Protein AF-A0A2R7NZD0-F1 (afdb_monomer)

Mean predicted aligned error: 5.27 Å

pLDDT: mean 85.94, std 12.2, range [44.12, 96.5]

Sequence (56 aa):
MLYRKNITRPESLLRVAGGVALIAAGLWWMSASPLGLALAASGVGSILSGAFGYCP

Foldseek 3Di:
DPQDAPDDLVQLVCLLVVLVVQLCCLCPVVNPDPSSVVSNVVSVVSNVCSVSNDDD

Solvent-accessible surface area (backbone atoms only — not comparable to full-atom values): 2902 Å² total; per-residue (Å²): 132,82,85,75,57,78,52,55,72,68,58,23,50,48,28,33,54,50,10,54,50,32,30,51,48,11,50,68,76,48,33,93,34,76,68,13,47,54,37,23,52,52,9,52,51,32,26,50,33,19,72,65,15,59,76,133

Secondary structure (DSSP, 8-state):
-----SS-HHHHHHHHHHHHHHHHHHHHHSTTSHHHHHHHHHHHHHHHIIIII---

Radius of gyration: 12.67 Å; Cα contacts (8 Å, |Δi|>4): 78; chains: 1; bounding box: 25×19×37 Å

Structure (mmCIF, N/CA/C/O backbone):
data_AF-A0A2R7NZD0-F1
#
_entry.id   AF-A0A2R7NZD0-F1
#
loop_
_atom_site.group_PDB
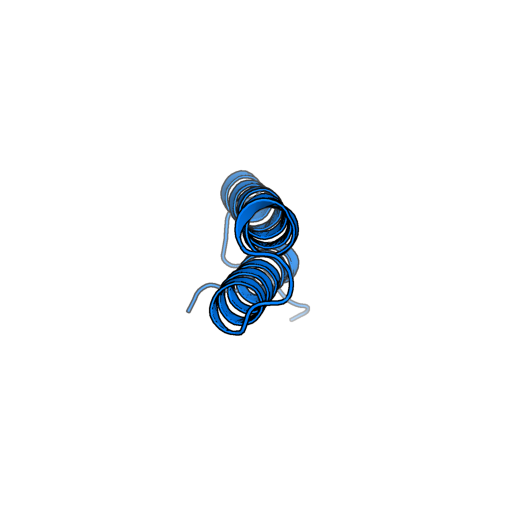_atom_site.id
_atom_site.type_symbol
_atom_site.label_atom_id
_atom_site.label_alt_id
_atom_site.label_comp_id
_atom_site.label_asym_id
_atom_site.label_entity_id
_atom_site.label_seq_id
_atom_site.pdbx_PDB_ins_code
_atom_site.Cartn_x
_atom_site.Cartn_y
_atom_site.Cartn_z
_atom_site.occupancy
_atom_site.B_iso_or_equiv
_atom_site.auth_seq_id
_atom_site.auth_comp_id
_atom_site.auth_asym_id
_atom_site.auth_atom_id
_atom_site.pdbx_PDB_model_num
ATOM 1 N N . MET A 1 1 ? -11.552 -13.469 22.097 1.00 44.12 1 MET A N 1
ATOM 2 C CA . MET A 1 1 ? -11.709 -12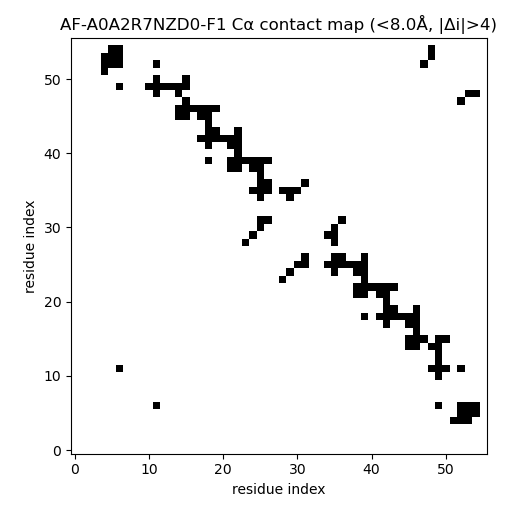.041 21.743 1.00 44.12 1 MET A CA 1
ATOM 3 C C . MET A 1 1 ? -11.460 -11.903 20.251 1.00 44.12 1 MET A C 1
ATOM 5 O O . MET A 1 1 ? -10.319 -12.006 19.825 1.00 44.12 1 MET A O 1
ATOM 9 N N . LEU A 1 2 ? -12.536 -11.791 19.464 1.00 51.47 2 LEU A N 1
ATOM 10 C CA . LEU A 1 2 ? -12.468 -11.542 18.023 1.00 51.47 2 LEU A CA 1
ATOM 11 C C . LEU A 1 2 ? -11.700 -10.232 17.790 1.00 51.47 2 LEU A C 1
ATOM 13 O O . LEU A 1 2 ? -12.066 -9.199 18.341 1.00 51.47 2 LEU A O 1
ATOM 17 N N . TYR A 1 3 ? -10.617 -10.330 17.032 1.00 61.94 3 TYR A N 1
ATOM 18 C CA . TYR A 1 3 ? -9.793 -9.271 16.460 1.00 61.94 3 TYR A CA 1
ATOM 19 C C . TYR A 1 3 ? -10.280 -7.816 16.670 1.00 61.94 3 TYR A C 1
ATOM 21 O O . TYR A 1 3 ? -11.157 -7.323 15.957 1.00 61.94 3 TYR A O 1
ATOM 29 N N . ARG A 1 4 ? -9.688 -7.108 17.645 1.00 64.31 4 ARG A N 1
ATOM 30 C CA . ARG A 1 4 ? -9.892 -5.664 17.844 1.00 64.31 4 ARG A CA 1
ATOM 31 C C . ARG A 1 4 ? -8.768 -4.921 17.119 1.00 64.31 4 ARG A C 1
ATOM 33 O O . ARG A 1 4 ? -7.606 -5.088 17.473 1.00 64.31 4 ARG A O 1
ATOM 40 N N . LYS A 1 5 ? -9.114 -4.121 16.107 1.00 65.38 5 LYS A N 1
ATOM 4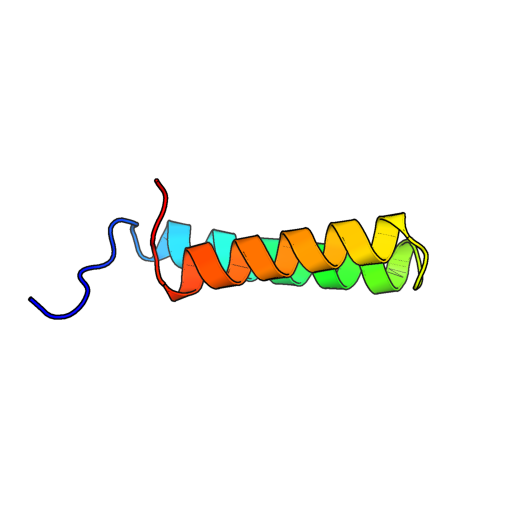1 C CA . LYS A 1 5 ? -8.151 -3.280 15.378 1.00 65.38 5 LYS A CA 1
ATOM 42 C C . LYS A 1 5 ? -7.440 -2.334 16.353 1.00 65.38 5 LYS A C 1
ATOM 44 O O . LYS A 1 5 ? -8.112 -1.700 17.164 1.00 65.38 5 LYS A O 1
ATOM 49 N N . ASN A 1 6 ? -6.113 -2.245 16.260 1.00 76.31 6 ASN A N 1
ATOM 50 C CA . ASN A 1 6 ? -5.288 -1.366 17.102 1.00 76.31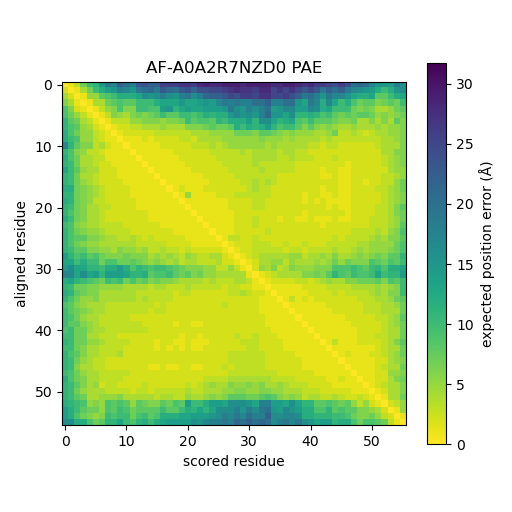 6 ASN A CA 1
ATOM 51 C C . ASN A 1 6 ? -5.156 0.056 16.529 1.00 76.31 6 ASN A C 1
ATOM 53 O O . ASN A 1 6 ? -4.674 0.955 17.204 1.00 76.31 6 ASN A O 1
ATOM 57 N N . ILE A 1 7 ? -5.573 0.264 15.280 1.00 79.31 7 ILE A N 1
ATOM 58 C CA . ILE A 1 7 ? -5.444 1.546 14.580 1.00 79.31 7 ILE A CA 1
ATOM 59 C C . ILE A 1 7 ? -6.804 2.194 14.336 1.00 79.31 7 ILE A C 1
ATOM 61 O O . ILE A 1 7 ? -7.822 1.508 14.172 1.00 79.31 7 ILE A O 1
ATOM 65 N N . THR A 1 8 ? -6.825 3.526 14.275 1.00 84.88 8 THR A N 1
ATOM 66 C CA . THR A 1 8 ? -8.053 4.274 13.999 1.00 84.88 8 THR A CA 1
ATOM 67 C C . THR A 1 8 ? -8.501 4.098 12.541 1.00 84.88 8 THR A C 1
ATOM 69 O O . THR A 1 8 ? -7.719 3.767 11.644 1.00 84.88 8 THR A O 1
ATOM 72 N N . ARG A 1 9 ? -9.798 4.313 12.271 1.00 85.38 9 ARG A N 1
ATOM 73 C CA . ARG A 1 9 ? -10.359 4.229 10.907 1.00 85.38 9 ARG A CA 1
ATOM 74 C C . ARG A 1 9 ? -9.632 5.107 9.868 1.00 85.38 9 ARG A C 1
ATOM 76 O O . ARG A 1 9 ? -9.416 4.591 8.772 1.00 85.38 9 ARG A O 1
ATOM 83 N N . PRO A 1 10 ? -9.239 6.369 10.147 1.00 87.88 10 PRO A N 1
ATOM 84 C CA . PRO A 1 10 ? -8.504 7.172 9.168 1.00 87.88 10 PRO A CA 1
ATOM 85 C C . PRO A 1 10 ? -7.103 6.621 8.877 1.00 87.88 10 PRO A C 1
ATOM 87 O O . PRO A 1 10 ? -6.706 6.585 7.717 1.00 87.88 10 PRO A O 1
ATOM 90 N N . GLU A 1 11 ? -6.381 6.116 9.881 1.00 88.69 11 GLU A N 1
ATOM 91 C CA . GLU A 1 11 ? -5.069 5.486 9.663 1.00 88.69 11 GLU A CA 1
ATOM 92 C C . GLU A 1 11 ? -5.181 4.221 8.807 1.00 88.69 11 GLU A C 1
ATOM 94 O O . GLU A 1 11 ? -4.383 4.005 7.897 1.00 88.69 11 GLU A O 1
ATOM 99 N N . SER A 1 12 ? -6.202 3.401 9.066 1.00 90.06 12 SER A N 1
ATOM 100 C CA . SER A 1 12 ? -6.509 2.215 8.262 1.00 90.06 12 SER A CA 1
ATOM 101 C C . SER A 1 12 ? -6.756 2.586 6.795 1.00 90.06 12 SER A C 1
ATOM 103 O O . SER A 1 12 ? -6.155 1.985 5.904 1.00 90.06 12 SER A O 1
ATOM 105 N N . LEU A 1 13 ? -7.568 3.619 6.539 1.00 90.81 13 LEU A N 1
ATOM 106 C CA . LEU A 1 13 ? -7.839 4.114 5.186 1.00 90.81 13 LEU A CA 1
ATOM 107 C C . LEU A 1 13 ? -6.589 4.675 4.507 1.00 90.81 13 LEU A C 1
ATOM 109 O O . LEU A 1 13 ? -6.348 4.365 3.342 1.00 90.81 13 LEU A O 1
ATOM 113 N N . LEU A 1 14 ? -5.773 5.449 5.226 1.00 93.81 14 LEU A N 1
ATOM 114 C CA . LEU A 1 14 ? -4.543 6.023 4.684 1.00 93.81 14 LEU A CA 1
ATOM 115 C C . LEU A 1 14 ? -3.545 4.932 4.276 1.00 93.81 14 LEU A C 1
ATOM 117 O O . LEU A 1 14 ? -2.937 5.028 3.214 1.00 93.81 14 LEU A O 1
ATOM 121 N N . ARG A 1 15 ? -3.416 3.863 5.073 1.00 92.06 15 ARG A N 1
ATOM 122 C CA . ARG A 1 15 ? -2.548 2.716 4.752 1.00 92.06 15 ARG A CA 1
ATOM 123 C C . ARG A 1 15 ? -3.013 1.956 3.516 1.00 92.06 15 ARG A C 1
ATOM 125 O O . ARG A 1 15 ? -2.181 1.559 2.699 1.00 92.06 15 ARG A O 1
ATOM 132 N N . VAL A 1 16 ? -4.325 1.776 3.363 1.00 93.31 16 VAL A N 1
ATOM 133 C CA . VAL A 1 16 ? -4.909 1.146 2.172 1.00 93.31 16 VAL A CA 1
ATOM 134 C C . VAL A 1 16 ? -4.694 2.025 0.941 1.00 93.31 16 VAL A C 1
ATOM 136 O O . VAL A 1 16 ? -4.157 1.547 -0.055 1.00 93.31 16 VAL A O 1
ATOM 139 N N . ALA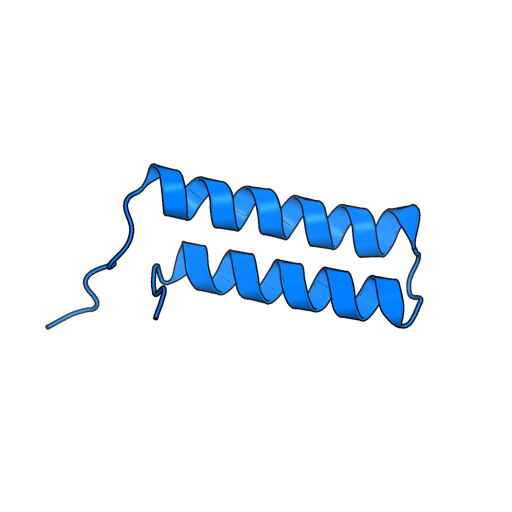 A 1 17 ? -5.037 3.313 1.014 1.00 95.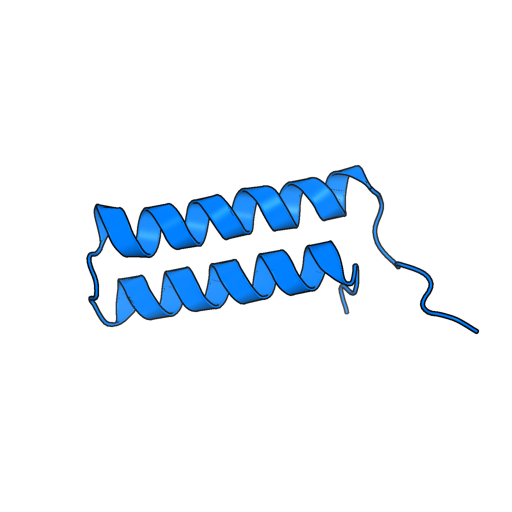81 17 ALA A N 1
ATOM 140 C CA . ALA A 1 17 ? -4.877 4.247 -0.100 1.00 95.81 17 ALA A CA 1
ATOM 141 C C . ALA A 1 17 ? -3.404 4.407 -0.514 1.00 95.81 17 ALA A C 1
ATOM 143 O O . ALA A 1 17 ? -3.079 4.320 -1.697 1.00 95.81 17 ALA A O 1
ATOM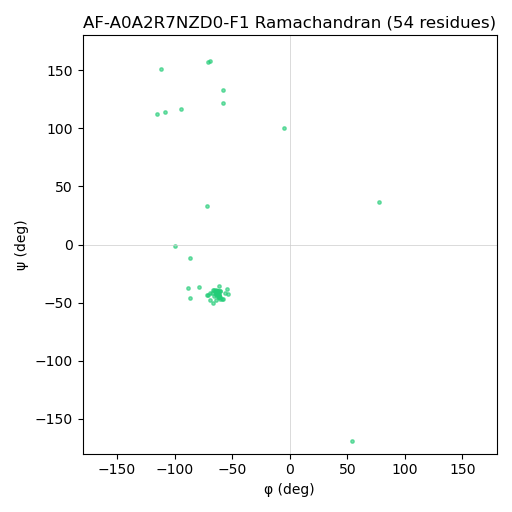 144 N N . GLY A 1 18 ? -2.503 4.565 0.460 1.00 95.06 18 GLY A N 1
ATOM 145 C CA . GLY A 1 18 ? -1.063 4.633 0.220 1.00 95.06 18 GLY A CA 1
ATOM 146 C C . GLY A 1 18 ? -0.515 3.347 -0.396 1.00 95.06 18 GLY A C 1
ATOM 147 O O . GLY A 1 18 ? 0.277 3.403 -1.331 1.00 95.06 18 GLY A O 1
ATOM 148 N N . GLY A 1 19 ? -0.987 2.181 0.051 1.00 95.50 19 GLY A N 1
ATOM 149 C CA . GLY A 1 19 ? -0.581 0.906 -0.532 1.00 95.50 19 GLY A CA 1
ATOM 150 C C . GLY A 1 19 ? -1.040 0.724 -1.982 1.00 95.50 19 GLY A C 1
ATOM 151 O O . GLY A 1 19 ? -0.257 0.270 -2.814 1.00 95.50 19 GLY A O 1
ATOM 152 N N . VAL A 1 20 ? -2.260 1.156 -2.321 1.00 96.50 20 VAL A N 1
ATOM 153 C CA . VAL A 1 20 ? -2.744 1.187 -3.715 1.00 96.50 20 VAL A CA 1
ATOM 154 C C . VAL A 1 20 ? -1.882 2.118 -4.570 1.00 96.50 20 VAL A C 1
ATOM 156 O O . VAL A 1 20 ? -1.485 1.740 -5.672 1.00 96.50 20 VAL A O 1
ATOM 159 N N . ALA A 1 21 ? -1.536 3.301 -4.054 1.00 96.25 21 ALA A N 1
ATOM 160 C CA . ALA A 1 21 ? -0.666 4.243 -4.753 1.00 96.25 21 ALA A CA 1
A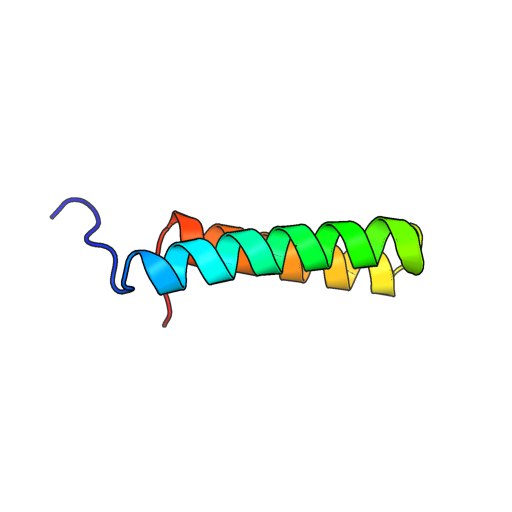TOM 161 C C . ALA A 1 21 ? 0.737 3.664 -5.006 1.00 96.25 21 ALA A C 1
ATOM 163 O O . ALA A 1 21 ? 1.270 3.826 -6.101 1.00 96.25 21 ALA A O 1
ATOM 164 N N . LEU A 1 22 ? 1.312 2.937 -4.041 1.00 95.12 22 LEU A N 1
ATOM 165 C CA . LEU A 1 22 ? 2.611 2.269 -4.192 1.00 95.12 22 LEU A CA 1
ATOM 166 C C . LEU A 1 22 ? 2.585 1.175 -5.263 1.00 95.12 22 LEU A C 1
ATOM 168 O O . LEU A 1 22 ? 3.512 1.084 -6.065 1.00 95.12 22 LEU A O 1
ATOM 172 N N . ILE A 1 23 ? 1.518 0.373 -5.312 1.00 95.31 23 ILE A N 1
ATOM 173 C CA . ILE A 1 23 ? 1.340 -0.650 -6.352 1.00 95.31 23 ILE A CA 1
ATOM 174 C C . ILE A 1 23 ? 1.219 0.010 -7.726 1.00 95.31 23 ILE A C 1
ATOM 176 O O . ILE A 1 23 ? 1.913 -0.388 -8.660 1.00 95.31 23 ILE A O 1
ATOM 180 N N . ALA A 1 24 ? 0.383 1.044 -7.845 1.00 94.88 24 ALA A N 1
ATOM 181 C CA . ALA A 1 24 ? 0.207 1.772 -9.095 1.00 94.88 24 ALA A CA 1
ATOM 182 C C . ALA A 1 24 ? 1.520 2.417 -9.564 1.00 94.88 24 ALA A C 1
ATOM 184 O O . ALA A 1 24 ? 1.894 2.266 -10.723 1.00 94.88 24 ALA A O 1
ATOM 185 N N . ALA A 1 25 ? 2.261 3.072 -8.667 1.00 92.44 25 ALA A N 1
ATOM 186 C CA . ALA A 1 25 ? 3.551 3.675 -8.987 1.00 92.44 25 ALA A CA 1
ATOM 187 C C . ALA A 1 25 ? 4.598 2.623 -9.389 1.00 92.44 25 ALA A C 1
ATOM 189 O O . ALA A 1 25 ? 5.296 2.802 -10.386 1.00 92.44 25 ALA A O 1
ATOM 190 N N . GLY A 1 26 ? 4.677 1.504 -8.662 1.00 91.62 26 GLY A N 1
ATOM 191 C CA . GLY A 1 26 ? 5.611 0.419 -8.964 1.00 91.62 26 GLY A CA 1
ATOM 192 C C . GLY A 1 26 ? 5.362 -0.194 -10.337 1.00 91.62 26 GLY A C 1
ATOM 193 O O . GLY A 1 26 ? 6.297 -0.352 -11.115 1.00 91.62 26 GLY A O 1
ATOM 194 N N . LEU A 1 27 ? 4.101 -0.471 -10.671 1.00 91.19 27 LEU A N 1
ATOM 195 C CA . LEU A 1 27 ? 3.743 -1.107 -11.939 1.00 91.19 27 LEU A CA 1
ATOM 196 C C . LEU A 1 27 ? 3.747 -0.133 -13.124 1.00 91.19 27 LEU A C 1
ATOM 198 O O . LEU A 1 27 ? 4.138 -0.522 -14.221 1.00 91.19 27 LEU A O 1
ATOM 202 N N . TRP A 1 28 ? 3.324 1.118 -12.926 1.00 91.94 28 TRP A N 1
ATOM 203 C CA . TRP A 1 28 ? 3.176 2.085 -14.017 1.00 91.94 28 TRP A CA 1
ATOM 204 C C . TRP A 1 28 ? 4.472 2.835 -14.325 1.00 91.94 28 TRP A C 1
ATOM 206 O O . TRP A 1 28 ? 4.840 2.975 -15.488 1.00 91.94 28 TRP A O 1
ATOM 216 N N . TRP A 1 29 ? 5.177 3.319 -13.298 1.00 86.38 29 TRP A N 1
ATOM 217 C CA . TRP A 1 29 ? 6.382 4.137 -13.484 1.00 86.38 29 TRP A CA 1
ATOM 218 C C . TRP A 1 29 ? 7.652 3.305 -13.597 1.00 86.38 29 TRP A C 1
ATOM 220 O O . TRP A 1 29 ? 8.545 3.658 -14.363 1.00 86.38 29 TRP A O 1
ATOM 230 N N . MET A 1 30 ? 7.749 2.212 -12.838 1.00 84.19 30 MET A N 1
ATOM 231 C CA . MET A 1 30 ? 8.940 1.358 -12.842 1.00 84.19 30 MET A CA 1
ATOM 232 C C . MET A 1 30 ? 8.770 0.107 -13.709 1.00 84.19 30 MET A C 1
ATOM 234 O O . MET A 1 30 ? 9.728 -0.659 -13.837 1.00 84.19 30 MET A O 1
ATOM 238 N N . SER A 1 31 ? 7.598 -0.097 -14.328 1.00 81.75 31 SER A N 1
ATOM 239 C CA . SER A 1 31 ? 7.249 -1.331 -15.045 1.00 81.75 31 SER A CA 1
ATOM 240 C C . SER A 1 31 ? 7.438 -2.574 -14.153 1.00 81.75 31 SER A C 1
ATOM 242 O O . SER A 1 31 ? 7.680 -2.472 -12.950 1.00 81.75 31 SER A O 1
ATOM 244 N N . ALA A 1 32 ? 7.377 -3.781 -14.713 1.00 80.88 32 ALA A N 1
ATOM 245 C CA . ALA A 1 32 ? 7.652 -5.027 -13.986 1.00 80.88 32 ALA A CA 1
ATOM 246 C C . ALA A 1 32 ? 9.151 -5.224 -13.647 1.00 80.88 32 ALA A C 1
ATOM 248 O O . ALA A 1 32 ? 9.661 -6.344 -13.640 1.00 80.88 32 ALA A O 1
ATOM 249 N N . SER A 1 33 ? 9.882 -4.137 -13.392 1.00 92.06 33 SER A N 1
ATOM 250 C CA . SER A 1 33 ? 11.266 -4.188 -12.934 1.00 92.06 33 SER A CA 1
ATOM 251 C C . SER A 1 33 ? 11.350 -4.728 -11.498 1.00 92.06 33 SER A C 1
ATOM 253 O O . SER A 1 33 ? 10.385 -4.622 -10.736 1.00 92.06 33 SER A O 1
ATOM 255 N N . PRO A 1 34 ? 12.510 -5.261 -11.073 1.00 92.75 34 PRO A N 1
ATOM 256 C CA . PRO A 1 34 ? 12.683 -5.788 -9.718 1.00 92.75 34 PRO A CA 1
ATOM 257 C C . PRO A 1 34 ? 12.331 -4.772 -8.622 1.00 92.75 34 PRO A C 1
ATOM 259 O O . PRO A 1 34 ? 11.705 -5.121 -7.623 1.00 92.75 34 PRO A O 1
ATOM 262 N N . LEU A 1 35 ? 12.680 -3.498 -8.835 1.00 92.75 35 LEU A N 1
ATOM 263 C CA . LEU A 1 35 ? 12.326 -2.404 -7.931 1.00 92.75 35 LEU A CA 1
ATOM 264 C C . LEU A 1 35 ? 10.822 -2.099 -7.946 1.00 92.75 35 LEU A C 1
ATOM 266 O O . LEU A 1 35 ? 10.241 -1.911 -6.880 1.00 92.75 35 LEU A O 1
ATOM 270 N N . GLY A 1 36 ? 10.183 -2.094 -9.120 1.00 92.56 36 GLY A N 1
ATOM 271 C CA . GLY A 1 36 ? 8.734 -1.907 -9.239 1.00 92.56 36 GLY A CA 1
ATOM 272 C C . GLY A 1 36 ? 7.944 -3.001 -8.519 1.00 92.56 36 GLY A C 1
ATOM 273 O O . GLY A 1 36 ? 6.981 -2.709 -7.809 1.00 92.56 36 GLY A O 1
ATOM 274 N N . LEU A 1 37 ? 8.404 -4.252 -8.613 1.00 93.25 37 LEU A N 1
ATOM 275 C CA . LEU A 1 37 ? 7.826 -5.389 -7.893 1.00 93.25 37 LEU A CA 1
ATOM 276 C C . LEU A 1 37 ? 8.038 -5.289 -6.378 1.00 93.25 37 LEU A C 1
ATOM 278 O O . LEU A 1 37 ? 7.102 -5.539 -5.621 1.00 93.25 37 LEU A O 1
ATOM 282 N N . ALA A 1 38 ? 9.227 -4.883 -5.923 1.00 94.69 38 ALA A N 1
ATOM 283 C CA . ALA A 1 38 ? 9.492 -4.654 -4.501 1.00 94.69 38 ALA A CA 1
ATOM 284 C C . ALA A 1 38 ? 8.621 -3.522 -3.929 1.00 94.69 38 ALA A C 1
ATOM 286 O O . ALA A 1 38 ? 8.086 -3.632 -2.821 1.00 94.69 38 ALA A O 1
ATOM 287 N N . LEU A 1 39 ? 8.424 -2.450 -4.702 1.00 94.69 39 LEU A N 1
ATOM 288 C CA . LEU A 1 39 ? 7.549 -1.342 -4.329 1.00 94.69 39 LEU A CA 1
ATOM 289 C C . LEU A 1 39 ? 6.081 -1.785 -4.264 1.00 94.69 39 LEU A C 1
ATOM 291 O O . LEU A 1 39 ? 5.394 -1.499 -3.283 1.00 94.69 39 LEU A O 1
ATOM 295 N N . ALA A 1 40 ? 5.618 -2.553 -5.254 1.00 93.75 40 ALA A N 1
ATOM 296 C CA . ALA A 1 40 ? 4.274 -3.119 -5.256 1.00 93.75 40 ALA A CA 1
ATOM 297 C C . ALA A 1 40 ? 4.055 -4.085 -4.079 1.00 93.75 40 ALA A C 1
ATOM 299 O O . ALA A 1 40 ? 3.036 -3.994 -3.396 1.00 93.75 40 ALA A O 1
ATOM 300 N N . ALA A 1 41 ? 5.030 -4.946 -3.770 1.00 94.44 41 ALA A N 1
ATOM 301 C CA . ALA A 1 41 ? 4.990 -5.829 -2.604 1.00 94.44 41 ALA A CA 1
ATOM 302 C C . ALA A 1 41 ? 4.900 -5.041 -1.285 1.00 94.44 41 ALA A C 1
ATOM 304 O O . ALA A 1 41 ? 4.125 -5.395 -0.394 1.00 94.44 41 ALA A O 1
ATOM 305 N N . SER A 1 42 ? 5.626 -3.926 -1.183 1.00 94.06 42 SER A N 1
ATOM 306 C CA . SER A 1 42 ? 5.546 -3.018 -0.032 1.00 94.06 42 SER A CA 1
ATOM 307 C C . SER A 1 42 ? 4.158 -2.373 0.083 1.00 94.06 42 SER A C 1
ATOM 309 O O . SER A 1 42 ? 3.598 -2.278 1.177 1.00 94.06 42 SER A O 1
ATOM 311 N N . GLY A 1 43 ? 3.553 -2.000 -1.050 1.00 94.81 43 GLY A N 1
ATOM 312 C CA . GLY A 1 43 ? 2.176 -1.511 -1.113 1.00 94.81 43 GLY A CA 1
ATOM 313 C C . GLY A 1 43 ? 1.149 -2.541 -0.641 1.00 94.81 43 GLY A C 1
ATOM 314 O O . GLY A 1 43 ? 0.272 -2.206 0.157 1.00 94.81 43 GLY A O 1
ATOM 315 N N . VAL A 1 44 ? 1.303 -3.811 -1.034 1.00 94.56 44 VAL A N 1
ATOM 316 C CA . VAL A 1 44 ? 0.479 -4.921 -0.521 1.00 94.56 44 VAL A CA 1
ATOM 317 C C . VAL A 1 44 ? 0.610 -5.028 0.999 1.00 94.56 44 VAL A C 1
ATOM 319 O O . VAL A 1 44 ? -0.405 -5.081 1.693 1.00 94.56 44 VAL A O 1
ATOM 322 N N . GLY A 1 45 ? 1.832 -4.978 1.538 1.00 92.00 45 GLY A N 1
ATOM 323 C CA . GLY A 1 45 ? 2.066 -4.979 2.986 1.00 92.00 45 GLY A CA 1
ATOM 324 C C . GLY A 1 45 ? 1.344 -3.838 3.714 1.00 92.00 45 GLY A C 1
ATOM 325 O O . GLY A 1 45 ? 0.707 -4.064 4.745 1.00 92.00 45 GLY A O 1
ATOM 326 N N . SER A 1 46 ? 1.357 -2.631 3.141 1.00 92.44 46 SER A N 1
ATOM 327 C CA . SER A 1 46 ? 0.624 -1.477 3.678 1.00 92.44 46 SER A CA 1
ATOM 328 C C . SER A 1 46 ? -0.892 -1.708 3.693 1.00 92.44 46 SER A C 1
ATOM 330 O O . SER A 1 46 ? -1.542 -1.465 4.713 1.00 92.44 46 SER A O 1
ATOM 332 N N . ILE A 1 47 ? -1.463 -2.241 2.604 1.00 93.44 47 ILE A N 1
ATOM 333 C CA . ILE A 1 47 ? -2.898 -2.571 2.527 1.00 93.44 47 ILE A CA 1
ATOM 334 C C . ILE A 1 47 ? -3.262 -3.597 3.593 1.00 93.44 47 ILE A C 1
ATOM 336 O O . ILE A 1 47 ? -4.240 -3.400 4.310 1.00 93.44 47 ILE A O 1
ATOM 340 N N . LEU A 1 48 ? -2.475 -4.666 3.730 1.00 90.38 48 LEU A N 1
ATOM 341 C CA . LEU A 1 48 ? -2.726 -5.700 4.731 1.00 90.38 48 LEU A CA 1
ATOM 342 C C . LEU A 1 48 ? -2.662 -5.114 6.145 1.00 90.38 48 LEU A C 1
ATOM 344 O O . LEU A 1 48 ? -3.572 -5.336 6.942 1.00 90.38 48 LEU A O 1
ATOM 348 N N . SER A 1 49 ? -1.659 -4.284 6.440 1.00 87.81 49 SER A N 1
ATOM 349 C CA . SER A 1 49 ? -1.547 -3.613 7.737 1.00 87.81 49 SER A CA 1
ATOM 350 C C . SER A 1 49 ? -2.733 -2.683 8.023 1.00 87.81 49 SER A C 1
ATOM 352 O O . SER A 1 49 ? -3.205 -2.638 9.156 1.00 87.81 49 SER A O 1
ATOM 354 N N . GLY A 1 50 ? -3.282 -2.000 7.013 1.00 86.81 50 GLY A N 1
ATOM 355 C CA . GLY A 1 50 ? -4.505 -1.202 7.142 1.00 86.81 50 GLY A CA 1
ATOM 356 C C . GLY A 1 50 ? -5.784 -2.039 7.285 1.00 86.81 50 GLY A C 1
ATOM 357 O O . GLY A 1 50 ? -6.630 -1.731 8.127 1.00 86.81 50 GLY A O 1
ATOM 358 N N . ALA A 1 51 ? -5.936 -3.104 6.494 1.00 85.69 51 ALA A N 1
ATOM 359 C CA . ALA A 1 51 ? -7.135 -3.943 6.432 1.00 85.69 51 ALA A CA 1
ATOM 360 C C . ALA A 1 51 ? -7.329 -4.759 7.711 1.00 85.69 51 ALA A C 1
ATOM 362 O O . ALA A 1 51 ? -8.414 -4.746 8.308 1.00 85.69 51 ALA A O 1
ATOM 363 N N . PHE A 1 52 ? -6.251 -5.401 8.154 1.00 83.31 52 PHE A N 1
ATOM 364 C CA . PHE A 1 52 ? -6.178 -6.056 9.447 1.00 83.31 52 PHE A CA 1
ATOM 365 C C . PHE A 1 52 ? -6.143 -4.964 10.535 1.00 83.31 52 PHE A C 1
ATOM 367 O O . PHE A 1 52 ? -6.952 -4.942 11.450 1.00 83.31 52 PHE A O 1
ATOM 374 N N . GLY A 1 53 ? -5.387 -3.891 10.378 1.00 70.94 53 GLY A N 1
ATOM 375 C CA . GLY A 1 53 ? -5.333 -2.865 11.418 1.00 70.94 53 GLY A CA 1
ATOM 376 C C . GLY A 1 53 ? -4.457 -3.284 12.591 1.00 70.94 53 GLY A C 1
ATOM 377 O O . GLY A 1 53 ? -4.743 -2.983 13.753 1.00 70.94 53 GLY A O 1
ATOM 378 N N . TYR A 1 54 ? -3.384 -3.990 12.241 1.00 67.38 54 TYR A N 1
ATOM 379 C CA . TYR A 1 54 ? -2.281 -4.343 13.109 1.00 67.38 54 TYR A CA 1
ATOM 380 C C . TYR A 1 54 ? -1.064 -3.516 12.687 1.00 67.38 54 TYR A C 1
ATOM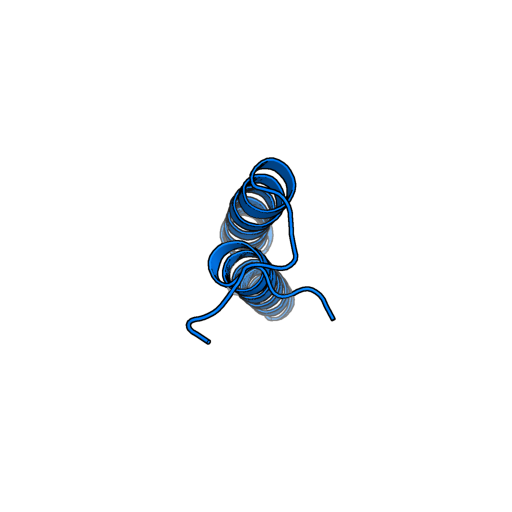 382 O O . TYR A 1 54 ? -0.554 -3.654 11.570 1.00 67.38 54 TYR A O 1
ATOM 390 N N . CYS A 1 55 ? -0.642 -2.628 13.581 1.00 64.44 55 CYS A N 1
ATOM 391 C CA . CYS A 1 55 ? 0.665 -1.995 13.548 1.00 64.44 55 CYS A CA 1
ATOM 392 C C . CYS A 1 55 ? 1.392 -2.489 14.805 1.00 64.44 55 CYS A C 1
ATOM 394 O O . CYS A 1 55 ? 0.873 -2.195 15.887 1.00 64.44 55 CYS A O 1
ATOM 396 N N . PRO A 1 56 ? 2.460 -3.299 14.681 1.00 59.00 56 PRO A N 1
ATOM 397 C CA . PRO A 1 56 ? 3.316 -3.620 15.818 1.00 59.00 56 PRO A CA 1
ATOM 398 C C . PRO A 1 56 ? 4.000 -2.361 16.361 1.00 59.00 56 PRO A C 1
ATOM 400 O O . PRO A 1 56 ? 4.113 -1.371 15.593 1.00 59.00 56 PRO A O 1
#